Protein AF-A0A928P1P8-F1 (afdb_monomer)

Mean predicted aligned error: 7.64 Å

Nearest PDB structures (foldseek):
  2yf0-assembly1_A-2  TM=7.139E-01  e=2.488E-02  Homo sapiens
  5umu-assembly1_A  TM=5.669E-01  e=6.548E-01  Homo sapiens
  3hqc-assembly1_A  TM=5.739E-01  e=7.778E-01  Homo sapiens
  1e2t-assembly1_A  TM=2.829E-01  e=7.778E-01  Salmonella enterica subsp. enterica serovar Typhimurium
  5wbf-assembly2_B  TM=4.279E-01  e=4.605E+00  Helicobacter pylori 26695

Solvent-accessible surface area (backbone atoms only — not comparable to full-atom values): 6674 Å² total; per-residue (Å²): 136,56,72,67,57,53,52,50,49,53,50,59,38,46,64,30,32,60,60,38,55,56,46,61,75,38,90,43,50,31,37,38,23,24,74,89,53,89,86,48,80,54,58,59,71,21,32,30,28,54,56,93,75,17,34,35,42,35,21,35,81,46,77,74,44,80,40,42,37,88,43,49,68,46,76,44,80,81,39,78,62,79,42,74,42,73,54,84,96,45,74,38,53,8,28,35,26,44,41,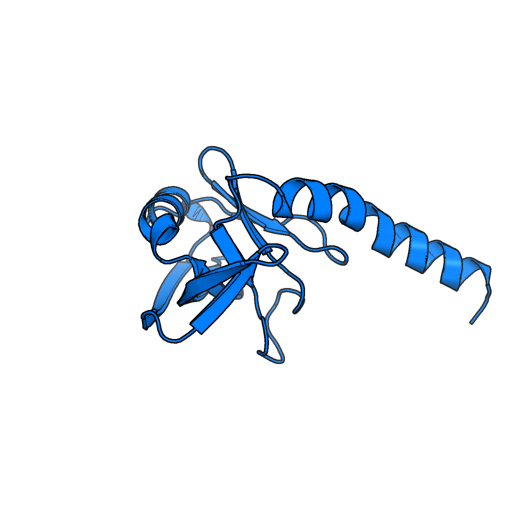31,31,67,89,70,48,42,39,45,35,34,32,27,56,95,35,43,68,64,47,31,54,21,40,65,95

Radius of gyration: 14.84 Å; Cα contacts (8 Å, |Δi|>4): 261; chains: 1; bounding box: 35×43×30 Å

Sequence (125 aa):
MGIKDFFKKLKEDNKYFKTTMERINSSDLCGAVNRGVKGGDFTDVSYVSVEGAGVVIYGSNQPDCYIKAGDVESFEIVEKGGTMVSVGDKKHPANRCILKLVDGRKAQVDIIGGKMTAFTTAIGR

Foldseek 3Di:
DDPVVVVVQVVLLQPQVVVQVVVLPDPFWFFAKLQPPPDAPDDNQWTWGQDDLWIWIGGSNDDIDTAALQFWPDKAFPAAQPDWGDRPNDIARWTWMWTATPVGGIITTTGGPVCVVVHCRSNVD

Secondary structure (DSSP, 8-state):
--HHHHHHHHHHHHHHHHHHHHHHTSTTEEEEESTT-TT-SS-TTEEEEEETTEEEEEETTEEEEEE-GGGEEEEEEEEEEEEEEEETTEEEEEEEEEEEETTS-EEEEEEEGGGHHHHHHHTT-

Structure (mmCIF, N/CA/C/O backbone):
data_AF-A0A928P1P8-F1
#
_entry.id   AF-A0A928P1P8-F1
#
loop_
_atom_site.group_PDB
_atom_site.id
_atom_site.type_symbol
_atom_site.label_atom_id
_atom_site.label_alt_id
_atom_site.label_comp_id
_atom_site.label_asym_id
_atom_site.label_entity_id
_atom_site.label_seq_id
_atom_site.pdbx_PDB_ins_code
_atom_site.Cartn_x
_atom_site.Cartn_y
_atom_site.Cartn_z
_atom_site.occupancy
_atom_site.B_iso_or_equiv
_atom_site.auth_seq_id
_atom_site.auth_comp_id
_atom_site.auth_asym_id
_atom_site.auth_atom_id
_atom_site.pdbx_PDB_model_num
ATOM 1 N N . MET A 1 1 ? 23.045 -22.271 14.757 1.00 48.94 1 MET A N 1
ATOM 2 C CA . MET A 1 1 ? 21.810 -22.189 13.948 1.00 48.94 1 MET A CA 1
ATOM 3 C C . MET A 1 1 ? 21.877 -23.301 12.914 1.00 48.94 1 MET A C 1
ATOM 5 O O . MET A 1 1 ? 22.870 -23.366 12.200 1.00 48.94 1 MET A O 1
ATOM 9 N N . GLY A 1 2 ? 20.941 -24.253 12.929 1.00 52.09 2 GLY A N 1
ATOM 10 C CA . GLY A 1 2 ? 21.029 -25.447 12.083 1.00 52.09 2 GLY A CA 1
ATOM 11 C C . GLY A 1 2 ? 20.627 -25.164 10.635 1.00 52.09 2 GLY A C 1
ATOM 12 O O . GLY A 1 2 ? 19.772 -24.322 10.377 1.00 52.09 2 GLY A O 1
ATOM 13 N N . ILE A 1 3 ? 21.192 -25.916 9.685 1.00 48.69 3 ILE A N 1
ATOM 14 C CA . ILE A 1 3 ? 20.849 -25.842 8.250 1.00 48.69 3 ILE A CA 1
ATOM 15 C C . ILE A 1 3 ? 19.330 -25.984 8.024 1.00 48.69 3 ILE A C 1
ATOM 17 O O . ILE A 1 3 ? 18.764 -25.317 7.164 1.00 48.69 3 ILE A O 1
ATOM 21 N N . LYS A 1 4 ? 18.636 -26.783 8.845 1.00 51.34 4 LYS A N 1
ATOM 22 C CA . LYS A 1 4 ? 17.174 -26.952 8.780 1.00 51.34 4 LYS A CA 1
ATOM 23 C C . LYS A 1 4 ? 16.390 -25.682 9.143 1.00 51.34 4 LYS A C 1
ATOM 25 O O . LYS A 1 4 ? 15.396 -25.399 8.483 1.00 51.34 4 LYS A O 1
ATOM 30 N N . ASP A 1 5 ? 16.851 -24.900 10.121 1.00 51.72 5 ASP A N 1
ATOM 31 C CA . ASP A 1 5 ? 16.224 -23.619 10.483 1.00 51.72 5 ASP A CA 1
ATOM 32 C C . ASP A 1 5 ? 16.481 -22.558 9.412 1.00 51.72 5 ASP A C 1
ATOM 34 O O . ASP A 1 5 ? 15.603 -21.755 9.111 1.00 51.72 5 ASP A O 1
ATOM 38 N N . PHE A 1 6 ? 17.660 -22.599 8.782 1.00 51.34 6 PHE A N 1
ATOM 39 C CA . PHE A 1 6 ? 17.999 -21.735 7.654 1.00 51.34 6 PHE A CA 1
ATOM 40 C C . PHE A 1 6 ? 17.111 -22.019 6.433 1.00 51.34 6 PHE A C 1
ATOM 42 O O . PHE A 1 6 ? 16.549 -21.090 5.864 1.00 51.34 6 PHE A O 1
ATOM 49 N N . PHE A 1 7 ? 16.898 -23.293 6.078 1.00 51.25 7 PHE A N 1
ATOM 50 C CA . PHE A 1 7 ? 15.982 -23.674 4.996 1.00 51.25 7 PHE A CA 1
ATOM 51 C C . PHE A 1 7 ? 14.515 -23.388 5.320 1.00 51.25 7 PHE A C 1
ATOM 53 O O . PHE A 1 7 ? 13.770 -22.993 4.428 1.00 51.25 7 PHE A O 1
ATOM 60 N N . LYS A 1 8 ? 14.084 -23.565 6.574 1.00 58.50 8 LYS A N 1
ATOM 61 C CA . LYS A 1 8 ? 12.719 -23.225 6.990 1.00 58.50 8 LYS A CA 1
ATOM 62 C C . LYS A 1 8 ? 12.475 -21.719 6.886 1.00 58.50 8 LYS A C 1
ATOM 64 O O . LYS A 1 8 ? 11.490 -21.324 6.277 1.00 58.50 8 LYS A O 1
ATOM 69 N N . LYS A 1 9 ? 13.423 -20.906 7.360 1.00 54.91 9 LYS A N 1
ATOM 70 C CA . LYS A 1 9 ? 13.376 -19.445 7.254 1.00 54.91 9 LYS A CA 1
ATOM 71 C C . LYS A 1 9 ? 13.415 -18.979 5.796 1.00 54.91 9 LYS A C 1
ATOM 73 O O . LYS A 1 9 ? 12.552 -18.223 5.388 1.00 54.91 9 LYS A O 1
ATOM 78 N N . LEU A 1 10 ? 14.286 -19.557 4.965 1.00 53.34 10 LEU A N 1
ATOM 79 C CA . LEU A 1 10 ? 14.302 -19.316 3.514 1.00 53.34 10 LEU A CA 1
ATOM 80 C C . LEU A 1 10 ? 13.000 -19.713 2.812 1.00 53.34 10 LEU A C 1
ATOM 82 O O . LEU A 1 10 ? 12.648 -19.104 1.809 1.00 53.34 10 LEU A O 1
ATOM 86 N N . LYS A 1 11 ? 12.307 -20.756 3.275 1.00 57.03 11 LYS A N 1
ATOM 87 C CA . LYS A 1 11 ? 11.040 -21.217 2.688 1.00 57.03 11 LYS A CA 1
ATOM 88 C C . LYS A 1 11 ? 9.857 -20.361 3.149 1.00 57.03 11 LYS A C 1
ATOM 90 O O . LYS A 1 11 ? 8.939 -20.141 2.365 1.00 57.03 11 LYS A O 1
ATOM 95 N N . GLU A 1 12 ? 9.890 -19.874 4.386 1.00 59.97 12 GLU A N 1
ATOM 96 C CA . GLU A 1 12 ? 8.929 -18.912 4.936 1.00 59.97 12 GLU A CA 1
ATOM 97 C C . GLU A 1 12 ? 9.102 -17.525 4.292 1.00 59.97 12 GLU A C 1
ATOM 99 O O . GLU A 1 12 ? 8.113 -16.961 3.830 1.00 59.97 12 GLU A O 1
ATOM 104 N N . ASP A 1 13 ? 10.342 -17.057 4.118 1.00 56.12 13 ASP A N 1
ATOM 105 C CA . ASP A 1 13 ? 10.690 -15.833 3.379 1.00 56.12 13 ASP A CA 1
ATOM 106 C C . ASP A 1 13 ? 10.384 -15.974 1.868 1.00 56.12 13 ASP A C 1
ATOM 108 O O . ASP A 1 13 ? 9.972 -15.025 1.207 1.00 56.12 13 ASP A O 1
ATOM 112 N N . ASN A 1 14 ? 10.496 -17.179 1.290 1.00 61.28 14 ASN A N 1
ATOM 113 C CA . ASN A 1 14 ? 10.104 -17.416 -0.109 1.00 61.28 14 ASN A CA 1
ATOM 114 C C . ASN A 1 14 ? 8.593 -17.549 -0.328 1.00 61.28 14 ASN A C 1
ATOM 116 O O . ASN A 1 14 ? 8.144 -17.451 -1.473 1.00 61.28 14 ASN A O 1
ATOM 120 N N . LYS A 1 15 ? 7.793 -17.797 0.719 1.00 70.25 15 LYS A N 1
ATOM 121 C CA . LYS A 1 15 ? 6.350 -18.044 0.558 1.00 70.25 15 LYS A CA 1
ATOM 122 C C . LYS A 1 15 ? 5.644 -16.836 -0.054 1.00 70.25 15 LYS A C 1
ATOM 124 O O . LYS A 1 15 ? 4.774 -17.012 -0.902 1.00 70.25 15 LYS A O 1
ATOM 129 N N . TYR A 1 16 ? 6.033 -15.632 0.358 1.00 72.25 16 TYR A N 1
ATOM 130 C CA . TYR A 1 16 ? 5.441 -14.385 -0.126 1.00 72.25 16 TYR A CA 1
ATOM 131 C C . TYR A 1 16 ? 6.252 -13.752 -1.259 1.00 72.25 16 TYR A C 1
ATOM 133 O O . TYR A 1 16 ? 5.735 -12.895 -1.974 1.00 72.25 16 TYR A O 1
ATOM 141 N N . PHE A 1 17 ? 7.497 -14.193 -1.474 1.00 72.88 17 PHE A N 1
ATOM 142 C CA . PHE A 1 17 ? 8.384 -13.663 -2.511 1.00 72.88 17 PHE A CA 1
ATOM 143 C C . PHE A 1 17 ? 7.789 -13.780 -3.919 1.00 72.88 17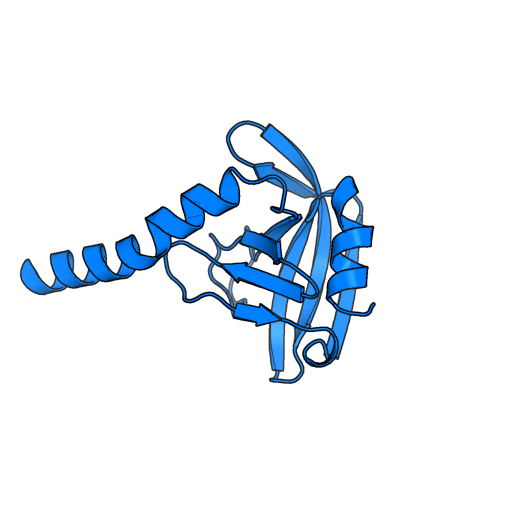 PHE A C 1
ATOM 145 O O . PHE A 1 17 ? 7.739 -12.788 -4.643 1.00 72.88 17 PHE A O 1
ATOM 152 N N . LYS A 1 18 ? 7.279 -14.961 -4.302 1.00 72.12 18 LYS A N 1
ATOM 153 C CA . LYS A 1 18 ? 6.706 -15.169 -5.644 1.00 72.12 18 LYS A CA 1
ATOM 154 C C . LYS A 1 18 ? 5.502 -14.253 -5.894 1.00 72.12 18 LYS A C 1
ATOM 156 O O . LYS A 1 18 ? 5.485 -13.530 -6.885 1.00 72.12 18 LYS A O 1
ATOM 161 N N . THR A 1 19 ? 4.549 -14.226 -4.966 1.00 75.88 19 THR A N 1
ATOM 162 C CA . THR A 1 19 ? 3.341 -13.390 -5.056 1.00 75.88 19 THR A CA 1
ATOM 163 C C . THR A 1 19 ? 3.678 -11.897 -5.050 1.00 75.88 19 THR A C 1
ATOM 165 O O . THR A 1 19 ? 3.086 -11.114 -5.786 1.00 75.88 19 THR A O 1
ATOM 168 N N . THR A 1 20 ? 4.682 -11.494 -4.265 1.00 74.19 20 THR A N 1
ATOM 169 C CA . THR A 1 20 ? 5.184 -10.113 -4.234 1.00 74.19 20 THR A CA 1
ATOM 170 C C . THR A 1 20 ? 5.758 -9.708 -5.590 1.00 74.19 20 THR A C 1
ATOM 172 O O . THR A 1 20 ? 5.424 -8.640 -6.098 1.00 74.19 20 THR A O 1
ATOM 175 N N . MET A 1 21 ? 6.566 -10.570 -6.214 1.00 73.94 21 MET A N 1
ATOM 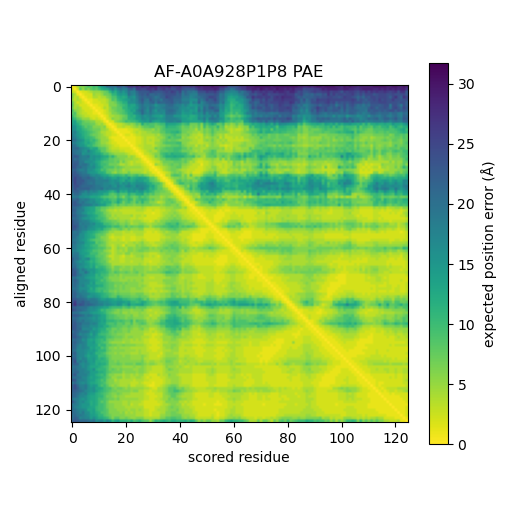176 C CA . MET A 1 21 ? 7.142 -10.309 -7.538 1.00 73.94 21 MET A CA 1
ATOM 177 C C . MET A 1 21 ? 6.074 -10.241 -8.635 1.00 73.94 21 MET A C 1
ATOM 179 O O . MET A 1 21 ? 6.159 -9.385 -9.514 1.00 73.94 21 MET A O 1
ATOM 183 N N . GLU A 1 22 ? 5.049 -11.092 -8.583 1.00 76.56 22 GLU A N 1
ATOM 184 C CA . GLU A 1 22 ? 3.916 -11.029 -9.516 1.00 76.56 22 GLU A CA 1
ATOM 185 C C . GLU A 1 22 ? 3.166 -9.693 -9.390 1.00 76.56 22 GLU A C 1
ATOM 187 O O . GLU A 1 22 ? 2.916 -9.029 -10.396 1.00 76.56 22 GLU A O 1
ATOM 192 N N . ARG A 1 23 ? 2.892 -9.237 -8.161 1.00 76.38 23 ARG A N 1
ATOM 193 C CA . ARG A 1 23 ? 2.192 -7.967 -7.922 1.00 76.38 23 ARG A CA 1
ATOM 194 C C . ARG A 1 23 ? 3.014 -6.729 -8.270 1.00 76.38 23 ARG A C 1
ATOM 196 O O . ARG A 1 23 ? 2.453 -5.778 -8.805 1.00 76.38 23 ARG A O 1
ATOM 203 N N . ILE A 1 24 ? 4.324 -6.718 -8.007 1.00 74.56 24 ILE A N 1
ATOM 204 C CA . ILE A 1 24 ? 5.201 -5.589 -8.386 1.00 74.56 24 ILE A CA 1
ATOM 205 C C . ILE A 1 24 ? 5.177 -5.358 -9.903 1.00 74.56 24 ILE A C 1
ATOM 207 O O . ILE A 1 24 ? 5.272 -4.219 -10.351 1.00 74.56 24 ILE A O 1
ATOM 211 N N . ASN A 1 25 ? 5.024 -6.428 -10.685 1.00 70.38 25 ASN A N 1
ATOM 212 C CA . ASN A 1 25 ? 4.943 -6.354 -12.142 1.00 70.38 25 ASN A CA 1
ATOM 213 C C . ASN A 1 25 ? 3.526 -6.048 -12.667 1.00 70.38 25 ASN A C 1
ATOM 215 O O . ASN A 1 25 ? 3.341 -5.931 -13.878 1.00 70.38 25 ASN A O 1
ATOM 219 N N . SER A 1 26 ? 2.529 -5.918 -11.787 1.00 72.88 26 SER A N 1
ATOM 220 C CA . SER A 1 26 ? 1.147 -5.601 -12.158 1.00 72.88 26 SER A CA 1
ATOM 221 C C . SER A 1 26 ? 0.912 -4.092 -12.310 1.00 72.88 26 SER A C 1
ATOM 223 O O . SER A 1 26 ? 1.633 -3.263 -11.753 1.00 72.88 26 SER A O 1
ATOM 225 N N . SER A 1 27 ? -0.150 -3.717 -13.030 1.00 68.50 27 SER A N 1
ATOM 226 C CA . SER A 1 27 ? -0.600 -2.321 -13.156 1.00 68.50 27 SER A CA 1
ATOM 227 C C . SER A 1 27 ? -1.158 -1.725 -11.865 1.00 68.50 27 SER A C 1
ATOM 229 O O . SER A 1 27 ? -1.360 -0.508 -11.799 1.00 68.50 27 SER A O 1
ATOM 231 N N . ASP A 1 28 ? -1.435 -2.567 -10.874 1.00 79.38 28 ASP A N 1
ATOM 232 C CA . ASP A 1 28 ? -2.213 -2.226 -9.682 1.00 79.38 28 ASP A CA 1
ATOM 233 C C . ASP A 1 28 ? -1.324 -1.764 -8.527 1.00 79.38 28 ASP A C 1
ATOM 235 O O . ASP A 1 28 ? -1.820 -1.250 -7.524 1.00 79.38 28 ASP A O 1
ATOM 239 N N . LEU A 1 29 ? -0.003 -1.859 -8.713 1.00 83.56 29 LEU A N 1
ATOM 240 C CA . LEU A 1 29 ? 0.980 -1.269 -7.824 1.00 83.56 29 LEU A CA 1
ATOM 241 C C . LEU A 1 29 ? 0.794 0.251 -7.760 1.00 83.56 29 LEU A C 1
ATOM 243 O O . LEU A 1 29 ? 0.906 0.980 -8.752 1.00 83.56 29 LEU A O 1
ATOM 247 N N . CYS A 1 30 ? 0.539 0.731 -6.551 1.00 83.75 30 CYS A N 1
ATOM 248 C CA . CYS A 1 30 ? 0.318 2.136 -6.253 1.00 83.75 30 CYS A CA 1
ATOM 249 C C . CYS A 1 30 ? 1.540 2.800 -5.628 1.00 83.75 30 CYS A C 1
ATOM 251 O O . CYS A 1 30 ? 1.679 4.016 -5.754 1.00 83.75 30 CYS A O 1
ATOM 253 N N . GLY A 1 31 ? 2.426 2.047 -4.973 1.00 86.56 31 GLY A N 1
ATOM 254 C CA . GLY A 1 31 ? 3.553 2.653 -4.280 1.00 86.56 31 GLY A CA 1
ATOM 255 C C . GLY A 1 31 ? 4.399 1.709 -3.437 1.00 86.56 31 GLY A C 1
ATOM 256 O O . GLY A 1 31 ? 4.310 0.484 -3.542 1.00 86.56 31 GLY A O 1
ATOM 257 N N . ALA A 1 32 ? 5.214 2.313 -2.578 1.00 85.69 32 ALA A N 1
ATOM 258 C CA . ALA A 1 32 ? 6.057 1.628 -1.606 1.00 85.69 32 ALA A CA 1
ATOM 259 C C . ALA A 1 32 ? 5.655 2.006 -0.178 1.00 85.69 32 ALA A C 1
ATOM 261 O O . ALA A 1 32 ? 5.065 3.059 0.059 1.00 85.69 32 ALA A O 1
ATOM 262 N N . VAL A 1 33 ? 5.997 1.149 0.779 1.00 81.69 33 VAL A N 1
ATOM 263 C CA . VAL A 1 33 ? 5.707 1.346 2.199 1.00 81.69 33 VAL A CA 1
ATOM 264 C C . VAL A 1 33 ? 7.010 1.296 2.993 1.00 81.69 33 VAL A C 1
ATOM 266 O O . VAL A 1 33 ? 7.846 0.426 2.768 1.00 81.69 33 VAL A O 1
ATOM 269 N N . ASN A 1 34 ? 7.181 2.249 3.910 1.00 71.00 34 ASN A N 1
ATOM 270 C CA . ASN A 1 34 ? 8.295 2.360 4.859 1.00 71.00 34 ASN A CA 1
ATOM 271 C C . ASN A 1 34 ? 9.716 2.365 4.252 1.00 71.00 34 ASN A C 1
ATOM 273 O O . ASN A 1 34 ? 10.690 2.094 4.953 1.00 71.00 34 ASN A O 1
ATOM 277 N N . ARG A 1 35 ? 9.899 2.749 2.979 1.00 66.25 35 ARG A N 1
ATOM 278 C CA . ARG A 1 35 ? 11.249 2.910 2.410 1.00 66.25 35 ARG A CA 1
ATOM 279 C C . ARG A 1 35 ? 12.016 4.029 3.128 1.00 66.25 35 ARG A C 1
ATOM 281 O O . ARG A 1 35 ? 11.786 5.211 2.887 1.00 66.25 35 ARG A O 1
ATOM 288 N N . GLY A 1 36 ? 12.971 3.645 3.976 1.00 51.41 36 GLY A N 1
ATOM 289 C CA . GLY A 1 36 ? 13.869 4.570 4.677 1.00 51.41 36 GLY A CA 1
ATOM 290 C C . GLY A 1 36 ? 13.364 5.078 6.031 1.00 51.41 36 GLY A C 1
ATOM 291 O O . GLY A 1 36 ? 14.000 5.963 6.602 1.00 51.41 36 GLY A O 1
ATOM 292 N N . VAL A 1 37 ? 12.273 4.519 6.569 1.00 51.09 37 VAL A N 1
ATOM 293 C CA . VAL A 1 37 ? 11.743 4.875 7.896 1.00 51.09 37 VAL A CA 1
ATOM 294 C C . VAL A 1 37 ? 11.973 3.736 8.875 1.00 51.09 37 VAL A C 1
ATOM 296 O O . VAL A 1 37 ? 11.401 2.663 8.735 1.00 51.09 37 VAL A O 1
ATOM 299 N N . LYS A 1 38 ? 12.775 3.982 9.915 1.00 52.78 38 LYS A N 1
ATOM 300 C CA . LYS A 1 38 ? 12.963 3.016 11.004 1.00 52.78 38 LYS A CA 1
ATOM 301 C C . LYS A 1 38 ? 11.763 3.060 11.956 1.00 52.78 38 LYS A C 1
ATOM 303 O O . LYS A 1 38 ? 11.456 4.124 12.484 1.00 52.78 38 LYS A O 1
ATOM 308 N N . GLY A 1 39 ? 11.145 1.905 12.220 1.00 55.94 39 GLY A N 1
ATOM 309 C CA . GLY A 1 39 ? 10.131 1.742 13.274 1.00 55.94 39 GLY A CA 1
ATOM 310 C C . GLY A 1 39 ? 8.666 1.846 12.836 1.00 55.94 39 GLY A C 1
ATOM 311 O O . GLY A 1 39 ? 7.816 2.092 13.684 1.00 55.94 39 GLY A O 1
ATOM 3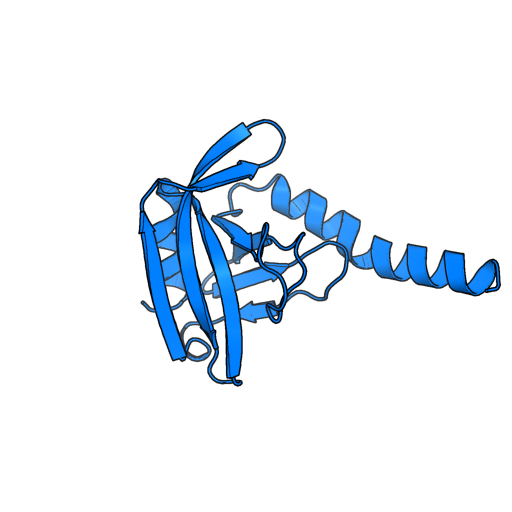12 N N . GLY A 1 40 ? 8.360 1.683 11.545 1.00 61.00 40 GLY A N 1
ATOM 313 C CA . GLY A 1 40 ? 6.976 1.493 11.098 1.00 61.00 40 GLY A CA 1
ATOM 314 C C . GLY A 1 40 ? 6.471 0.068 11.360 1.00 61.00 40 GLY A C 1
ATOM 315 O O . GLY A 1 40 ? 7.266 -0.865 11.459 1.00 61.00 40 GLY A O 1
ATOM 316 N N . ASP A 1 41 ? 5.149 -0.117 11.410 1.00 70.00 41 ASP A N 1
ATOM 317 C CA . ASP A 1 41 ? 4.523 -1.428 11.681 1.00 70.00 41 ASP A CA 1
ATOM 318 C C . ASP A 1 41 ? 4.591 -2.411 10.493 1.00 70.00 41 ASP A C 1
ATOM 320 O O . ASP A 1 41 ? 4.093 -3.534 10.566 1.00 70.00 41 ASP A O 1
ATOM 324 N N . PHE A 1 42 ? 5.204 -1.988 9.384 1.00 72.38 42 PHE A N 1
ATOM 325 C CA . PHE A 1 42 ? 5.347 -2.748 8.142 1.00 72.38 42 PHE A CA 1
ATOM 326 C C . PHE A 1 42 ? 6.815 -2.788 7.718 1.00 72.38 42 PHE A C 1
ATOM 328 O O . PHE A 1 42 ? 7.578 -1.864 8.000 1.00 72.38 42 PHE A O 1
ATOM 335 N N . THR A 1 43 ? 7.224 -3.849 7.028 1.00 69.69 43 THR A N 1
ATOM 336 C CA . THR A 1 43 ? 8.633 -4.049 6.656 1.00 69.69 43 THR A CA 1
ATOM 337 C C . THR A 1 43 ? 9.098 -3.059 5.577 1.00 69.69 43 THR A C 1
ATOM 339 O O . THR A 1 43 ? 8.328 -2.712 4.686 1.00 69.69 43 THR A O 1
ATOM 342 N N . ASP A 1 44 ? 10.372 -2.652 5.600 1.00 67.31 44 ASP A N 1
ATOM 343 C CA . ASP A 1 44 ? 10.970 -1.644 4.692 1.00 67.31 44 ASP A CA 1
ATOM 344 C C . ASP A 1 44 ? 10.955 -2.017 3.190 1.00 67.31 44 ASP A C 1
ATOM 346 O O . ASP A 1 44 ? 11.259 -1.191 2.325 1.00 67.31 44 ASP A O 1
ATOM 350 N N . VAL A 1 45 ? 10.628 -3.272 2.866 1.00 70.69 45 VAL A N 1
ATOM 351 C CA . VAL A 1 45 ? 10.514 -3.806 1.493 1.00 70.69 45 VAL A CA 1
ATOM 352 C C . VAL A 1 45 ? 9.046 -4.081 1.141 1.00 70.69 45 VAL A C 1
ATOM 354 O O . VAL A 1 45 ? 8.727 -4.955 0.337 1.00 70.69 45 VAL A O 1
ATOM 357 N N . SER A 1 46 ? 8.135 -3.358 1.787 1.00 82.56 46 SER A N 1
ATOM 358 C CA . SER A 1 46 ? 6.705 -3.473 1.539 1.00 82.56 46 SER A CA 1
ATOM 359 C C . SER A 1 46 ? 6.262 -2.577 0.389 1.00 82.56 46 SER A C 1
ATOM 361 O O . SER A 1 46 ? 6.813 -1.507 0.123 1.00 82.56 46 SER A O 1
ATOM 363 N N . TYR A 1 47 ? 5.208 -3.023 -0.269 1.00 87.00 47 TYR A N 1
ATOM 364 C CA . TYR A 1 47 ? 4.563 -2.388 -1.400 1.00 87.00 47 TYR A CA 1
ATOM 365 C C . TYR A 1 47 ? 3.086 -2.219 -1.105 1.00 87.00 47 TYR A C 1
ATOM 367 O O . TYR A 1 47 ? 2.537 -2.873 -0.216 1.00 87.00 47 TYR A O 1
ATOM 375 N N . VAL A 1 48 ? 2.453 -1.331 -1.861 1.00 89.31 48 VAL A N 1
ATOM 376 C CA . VAL A 1 48 ? 1.026 -1.078 -1.736 1.00 89.31 48 VAL A CA 1
ATOM 377 C C . VAL A 1 48 ? 0.356 -1.097 -3.099 1.00 89.31 48 VAL A C 1
ATOM 379 O O . VAL A 1 48 ? 0.821 -0.433 -4.028 1.00 89.31 48 VAL A O 1
ATOM 382 N N . SER A 1 49 ? -0.736 -1.849 -3.200 1.00 90.75 49 SER A N 1
ATOM 383 C CA . SER A 1 49 ? -1.568 -1.965 -4.400 1.00 90.75 49 SER A CA 1
ATOM 384 C C . SER A 1 49 ? -3.027 -1.693 -4.076 1.00 90.75 49 SER A C 1
ATOM 386 O O . SER A 1 49 ? -3.474 -1.928 -2.953 1.00 90.75 49 SER A O 1
ATOM 388 N N . VAL A 1 50 ? -3.774 -1.219 -5.069 1.00 88.44 50 VAL A N 1
ATOM 389 C CA . VAL A 1 50 ? -5.239 -1.171 -5.010 1.00 88.44 50 VAL A CA 1
ATOM 390 C C . VAL A 1 50 ? -5.768 -2.451 -5.641 1.00 88.44 50 VAL A C 1
ATOM 392 O O . VAL A 1 50 ? -5.562 -2.685 -6.826 1.00 88.44 50 VAL A O 1
ATOM 395 N N . GLU A 1 51 ? -6.449 -3.275 -4.850 1.00 87.44 51 GLU A N 1
ATOM 396 C CA . GLU A 1 51 ? -7.035 -4.537 -5.304 1.00 87.44 51 GLU A CA 1
ATOM 397 C C . GLU A 1 51 ? -8.547 -4.507 -5.051 1.00 87.44 51 GLU A C 1
ATOM 399 O O . GLU A 1 51 ? -9.019 -4.451 -3.910 1.00 87.44 51 GLU A O 1
ATOM 404 N N . GLY A 1 52 ? -9.332 -4.517 -6.132 1.00 82.38 52 GLY A N 1
ATOM 405 C CA . GLY A 1 52 ? -10.787 -4.393 -6.056 1.00 82.38 52 GLY A CA 1
ATOM 406 C C . GLY A 1 52 ? -11.222 -3.076 -5.402 1.00 82.38 52 GLY A C 1
ATOM 407 O O . GLY A 1 52 ? -10.891 -1.998 -5.885 1.00 82.38 52 GLY A O 1
ATOM 408 N N . ALA A 1 53 ? -11.992 -3.172 -4.314 1.00 80.06 53 ALA A N 1
ATOM 409 C CA . ALA A 1 53 ? -12.516 -2.021 -3.571 1.00 80.06 53 ALA A CA 1
ATOM 410 C C . ALA A 1 53 ? -11.657 -1.627 -2.353 1.00 80.06 53 ALA A C 1
ATOM 412 O O . ALA A 1 53 ? -12.131 -0.893 -1.489 1.00 80.06 53 ALA A O 1
ATOM 413 N N . GLY A 1 54 ? -10.434 -2.152 -2.238 1.00 89.62 54 GLY A N 1
ATOM 414 C CA . GLY A 1 54 ? -9.558 -1.901 -1.098 1.00 89.62 54 GLY A CA 1
ATOM 415 C C . GLY A 1 54 ? -8.089 -1.812 -1.485 1.00 89.62 54 GLY A C 1
ATOM 416 O O . GLY A 1 54 ? -7.719 -1.782 -2.659 1.00 89.62 54 GLY A O 1
ATOM 417 N N . VAL A 1 55 ? -7.247 -1.759 -0.462 1.00 90.94 55 VAL A N 1
ATOM 418 C CA . VAL A 1 55 ? -5.796 -1.656 -0.581 1.00 90.94 55 VAL A CA 1
ATOM 419 C C . VAL A 1 55 ? -5.143 -2.872 0.055 1.00 90.94 55 VAL A C 1
ATOM 421 O O . VAL A 1 55 ? -5.604 -3.372 1.078 1.00 90.94 55 VAL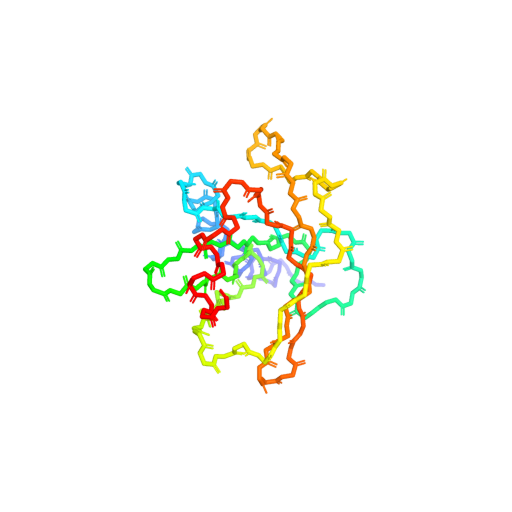 A O 1
ATOM 424 N N . VAL A 1 56 ? -4.037 -3.329 -0.523 1.00 91.50 56 VAL A N 1
ATOM 425 C CA . VAL A 1 56 ? -3.197 -4.378 0.054 1.00 91.50 56 VAL A CA 1
ATOM 426 C C . VAL A 1 56 ? -1.802 -3.831 0.284 1.00 91.50 56 VAL A C 1
ATOM 428 O O . VAL A 1 56 ? -1.164 -3.355 -0.653 1.00 91.50 56 VAL A O 1
ATOM 431 N N . ILE A 1 57 ? -1.318 -3.937 1.523 1.00 90.06 57 ILE A N 1
ATOM 432 C CA . ILE A 1 57 ? 0.103 -3.790 1.843 1.00 90.06 57 ILE A CA 1
ATOM 433 C C . ILE A 1 57 ? 0.716 -5.186 1.914 1.00 90.06 57 ILE A C 1
ATOM 435 O O . ILE A 1 57 ? 0.288 -6.016 2.713 1.00 90.06 57 ILE A O 1
ATOM 439 N N . TYR A 1 58 ? 1.729 -5.449 1.100 1.00 86.44 58 TYR A N 1
ATOM 440 C CA . TYR A 1 58 ? 2.367 -6.762 0.994 1.00 86.44 58 TYR A CA 1
ATOM 441 C C . TYR A 1 58 ? 3.879 -6.615 0.846 1.00 86.44 58 TYR A C 1
ATOM 443 O O . TYR A 1 58 ? 4.381 -5.559 0.475 1.00 86.44 58 TYR A O 1
ATOM 451 N N . GLY A 1 59 ? 4.621 -7.675 1.135 1.00 82.06 59 GLY A N 1
ATOM 452 C CA . GLY A 1 59 ? 6.072 -7.693 0.995 1.00 82.06 59 GLY A CA 1
ATOM 453 C C . GLY A 1 59 ? 6.593 -9.118 1.058 1.00 82.06 59 GLY A C 1
ATOM 454 O O . GLY A 1 59 ? 5.891 -10.026 1.500 1.00 82.06 59 GLY A O 1
ATOM 455 N N . SER A 1 60 ? 7.841 -9.327 0.643 1.00 76.38 60 SER A N 1
ATOM 456 C CA . SER A 1 60 ? 8.415 -10.677 0.569 1.00 76.38 60 SER A CA 1
ATOM 457 C C . SER A 1 60 ? 8.505 -11.375 1.929 1.00 76.38 60 SER A C 1
ATOM 459 O O . SER A 1 60 ? 8.534 -12.597 1.981 1.00 76.38 60 SER A O 1
ATOM 461 N N . ASN A 1 61 ? 8.521 -10.611 3.023 1.00 76.44 61 ASN A N 1
ATOM 462 C CA . ASN A 1 61 ? 8.790 -11.119 4.369 1.00 76.44 61 ASN A CA 1
ATOM 463 C C . ASN A 1 61 ? 7.632 -10.841 5.344 1.00 76.44 61 ASN A C 1
ATOM 465 O O . ASN A 1 61 ? 7.839 -10.800 6.555 1.00 76.44 61 ASN A O 1
ATOM 469 N N . GLN A 1 62 ? 6.418 -10.606 4.839 1.00 77.00 62 GLN A N 1
ATOM 470 C CA . GLN A 1 62 ? 5.241 -10.361 5.672 1.00 77.00 62 GLN A CA 1
ATOM 471 C C . GLN A 1 62 ? 3.968 -10.903 5.008 1.00 77.00 62 GLN A C 1
ATOM 473 O O . GLN A 1 62 ? 3.906 -10.969 3.780 1.00 77.00 62 GLN A O 1
ATOM 478 N N . PRO A 1 63 ? 2.942 -11.279 5.791 1.00 81.94 63 PRO A N 1
ATOM 479 C CA . PRO A 1 63 ? 1.633 -11.575 5.229 1.00 81.94 63 PRO A CA 1
ATOM 480 C C . PRO A 1 63 ? 1.000 -10.319 4.618 1.00 81.94 63 PRO A C 1
ATOM 482 O O . PRO A 1 63 ? 1.255 -9.196 5.060 1.00 81.94 63 PRO A O 1
ATOM 485 N N . ASP A 1 64 ? 0.129 -10.532 3.636 1.00 87.56 64 ASP A N 1
ATOM 486 C CA . ASP A 1 64 ? -0.696 -9.472 3.065 1.00 87.56 64 ASP A CA 1
ATOM 487 C C . ASP A 1 64 ? -1.582 -8.834 4.138 1.00 87.56 64 ASP A C 1
ATOM 489 O O . ASP A 1 64 ? -2.289 -9.518 4.883 1.00 87.56 64 ASP A O 1
ATOM 493 N N . CYS A 1 65 ? -1.594 -7.508 4.167 1.00 87.75 65 CYS A N 1
ATOM 494 C CA . CYS A 1 65 ? -2.496 -6.717 4.981 1.00 87.75 65 CYS A CA 1
ATOM 495 C C . CYS A 1 65 ? -3.522 -6.041 4.076 1.00 87.75 65 CYS A C 1
ATOM 497 O O . CYS A 1 65 ? -3.214 -5.058 3.402 1.00 87.75 65 CYS A O 1
ATOM 499 N N . TYR A 1 66 ? -4.744 -6.564 4.089 1.00 90.75 66 TYR A N 1
ATOM 500 C CA . TYR A 1 66 ? -5.879 -5.971 3.391 1.00 90.75 66 TYR A CA 1
ATOM 501 C C . TYR A 1 66 ? -6.465 -4.839 4.235 1.00 90.75 66 TYR A C 1
ATOM 503 O O . TYR A 1 66 ? -6.715 -5.016 5.425 1.00 90.75 66 TYR A O 1
ATOM 511 N N . ILE A 1 67 ? -6.672 -3.687 3.608 1.00 91.19 67 ILE A N 1
ATOM 512 C CA . ILE A 1 67 ? -7.168 -2.454 4.212 1.00 91.19 67 ILE A CA 1
ATOM 513 C C . ILE A 1 67 ? -8.389 -2.017 3.411 1.00 91.19 67 ILE A C 1
ATOM 515 O O . ILE A 1 67 ? -8.315 -1.819 2.196 1.00 91.19 67 ILE A O 1
ATOM 519 N N . LYS A 1 68 ? -9.522 -1.869 4.089 1.00 89.69 68 LYS A N 1
ATOM 520 C CA . LYS A 1 68 ? -10.764 -1.335 3.527 1.00 89.69 68 LYS A CA 1
ATOM 521 C C . LYS A 1 68 ? -11.008 0.074 4.057 1.00 89.69 68 LYS A C 1
ATOM 523 O O . LYS A 1 68 ? -10.379 0.511 5.017 1.00 89.69 68 LYS A O 1
ATOM 528 N N . ALA A 1 69 ? -11.983 0.766 3.474 1.00 87.81 69 ALA A N 1
ATOM 529 C CA . ALA A 1 69 ? -12.342 2.125 3.877 1.00 87.81 69 ALA A CA 1
ATOM 530 C C . ALA A 1 69 ? -12.633 2.293 5.385 1.00 87.81 69 ALA A C 1
ATOM 532 O O . ALA A 1 69 ? -12.276 3.309 5.972 1.00 87.81 69 ALA A O 1
ATOM 533 N N . GLY A 1 70 ? -13.235 1.286 6.030 1.00 88.81 70 GLY A N 1
ATOM 534 C CA . GLY A 1 70 ? -13.524 1.313 7.470 1.00 88.81 70 GLY A CA 1
ATOM 535 C C . GLY A 1 70 ? -12.312 1.078 8.379 1.00 88.81 70 GLY A C 1
ATOM 536 O O . GLY A 1 70 ? -12.401 1.343 9.574 1.00 88.81 70 GLY A O 1
ATOM 537 N N . ASP A 1 71 ? -11.190 0.609 7.829 1.00 91.88 71 ASP A N 1
ATOM 538 C CA . ASP A 1 71 ? -9.997 0.249 8.604 1.00 91.88 71 ASP A CA 1
ATOM 539 C C . ASP A 1 71 ? -9.032 1.432 8.772 1.00 91.88 71 ASP A C 1
ATOM 541 O O . ASP A 1 71 ? -8.068 1.346 9.535 1.00 91.88 71 ASP A O 1
ATOM 545 N N . VAL A 1 72 ? -9.272 2.544 8.070 1.00 92.06 72 VAL A N 1
ATOM 546 C CA . VAL A 1 72 ? -8.403 3.726 8.085 1.00 92.06 72 VAL A CA 1
ATOM 547 C C . VAL A 1 72 ? -8.937 4.761 9.060 1.00 92.06 72 VAL A C 1
ATOM 549 O O . VAL A 1 72 ? -9.993 5.349 8.840 1.00 92.06 72 VAL A O 1
ATOM 552 N N . GLU A 1 73 ? -8.167 5.049 10.106 1.00 92.50 73 GLU A N 1
ATOM 553 C CA . GLU A 1 73 ? -8.465 6.098 11.083 1.00 92.50 73 GLU A CA 1
ATOM 554 C C . GLU A 1 73 ? -8.116 7.484 10.526 1.00 92.50 73 GLU A C 1
ATOM 556 O O . GLU A 1 73 ? -8.930 8.410 10.579 1.00 92.50 73 GLU A O 1
ATOM 561 N N . SER A 1 74 ? -6.926 7.624 9.940 1.00 90.88 74 SER A N 1
ATOM 562 C CA . SER A 1 74 ? -6.486 8.867 9.311 1.00 90.88 74 SER A CA 1
ATOM 563 C C . SER A 1 74 ? -5.524 8.625 8.151 1.00 90.88 74 SER A C 1
ATOM 565 O O . SER A 1 74 ? -4.831 7.609 8.074 1.00 90.88 74 SER A O 1
ATOM 567 N N . PHE A 1 75 ? -5.498 9.590 7.236 1.00 92.00 75 PHE A N 1
ATOM 568 C CA . PHE A 1 75 ? -4.593 9.629 6.098 1.00 92.00 75 PHE A CA 1
ATOM 569 C C . PHE A 1 75 ? -4.133 11.070 5.888 1.00 92.00 75 PHE A C 1
ATOM 571 O O . PHE A 1 75 ? -4.963 11.970 5.762 1.00 92.00 75 PHE A O 1
ATOM 578 N N . GLU A 1 76 ? -2.823 11.289 5.862 1.00 91.25 76 GLU A N 1
ATOM 579 C CA . GLU A 1 76 ? -2.226 12.617 5.723 1.00 91.25 76 GLU A CA 1
ATOM 580 C C . GLU A 1 76 ? -1.125 12.598 4.668 1.00 91.25 76 GLU A C 1
ATOM 582 O O . GLU A 1 76 ? -0.276 11.711 4.678 1.00 91.25 76 GLU A O 1
ATOM 587 N N . ILE A 1 77 ? -1.106 13.592 3.778 1.00 90.88 77 ILE A N 1
ATOM 588 C CA . ILE A 1 77 ? -0.007 13.788 2.828 1.00 90.88 77 ILE A CA 1
ATOM 589 C C . ILE A 1 77 ? 1.032 14.690 3.491 1.00 90.88 77 ILE A C 1
ATOM 591 O O . ILE A 1 77 ? 0.778 15.877 3.683 1.00 90.88 77 ILE A O 1
ATOM 595 N N . VAL A 1 78 ? 2.205 14.139 3.790 1.00 89.31 78 VAL A N 1
ATOM 596 C CA . VAL A 1 78 ? 3.300 14.871 4.447 1.00 89.31 78 VAL A CA 1
ATOM 597 C C . VAL A 1 78 ? 4.283 15.483 3.450 1.00 89.31 78 VAL A C 1
ATOM 599 O O . VAL A 1 78 ? 4.944 16.466 3.764 1.00 89.31 78 VAL A O 1
ATOM 602 N N . GLU A 1 79 ? 4.365 14.949 2.227 1.00 84.12 79 GLU A N 1
ATOM 603 C CA . GLU A 1 79 ? 5.218 15.494 1.167 1.00 84.12 79 GLU A CA 1
ATOM 604 C C . GLU A 1 79 ? 4.592 15.243 -0.208 1.00 84.12 79 GLU A C 1
ATOM 606 O O . GLU A 1 79 ? 4.160 14.129 -0.509 1.00 84.12 79 GLU A O 1
ATOM 611 N N . LYS A 1 80 ? 4.550 16.266 -1.070 1.00 84.44 80 LYS A N 1
ATOM 612 C CA . LYS A 1 80 ? 3.997 16.157 -2.428 1.00 84.44 80 LYS A CA 1
ATOM 613 C C . LYS A 1 80 ? 5.106 16.149 -3.472 1.00 84.44 80 LYS A C 1
ATOM 615 O O . LYS A 1 80 ? 5.853 17.114 -3.571 1.00 84.44 80 LYS A O 1
ATOM 620 N N . GLY A 1 81 ? 5.190 15.081 -4.262 1.00 75.19 81 GLY A N 1
ATOM 621 C CA . GLY A 1 81 ? 6.079 14.964 -5.423 1.00 75.19 81 GLY A CA 1
ATOM 622 C C . GLY A 1 81 ? 7.587 14.985 -5.144 1.00 75.19 81 GLY A C 1
ATOM 623 O O . GLY A 1 81 ? 8.358 14.929 -6.098 1.00 75.19 81 GLY A O 1
ATOM 624 N N . GLY A 1 82 ? 8.022 15.068 -3.883 1.00 72.06 82 GLY A N 1
ATOM 625 C CA . GLY A 1 82 ? 9.441 15.130 -3.514 1.00 72.06 82 GLY A CA 1
ATOM 626 C C . GLY A 1 82 ? 10.102 13.765 -3.290 1.00 72.06 82 GLY A C 1
ATOM 627 O O . GLY A 1 82 ? 11.327 13.669 -3.230 1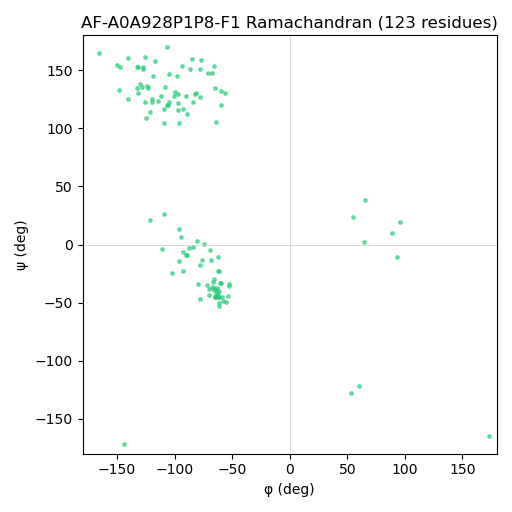.00 72.06 82 GLY A O 1
ATOM 628 N N . THR A 1 83 ? 9.317 12.680 -3.259 1.00 79.44 83 THR A N 1
ATOM 629 C CA . THR A 1 83 ? 9.834 11.310 -3.131 1.00 79.44 83 THR A CA 1
ATOM 630 C C . THR A 1 83 ? 9.768 10.562 -4.464 1.00 79.44 83 THR A C 1
ATOM 632 O O . THR A 1 83 ? 8.858 10.761 -5.265 1.00 79.44 83 THR A O 1
ATOM 635 N N . MET A 1 84 ? 10.735 9.671 -4.704 1.00 81.88 84 MET A N 1
ATOM 636 C CA . MET A 1 84 ? 10.777 8.808 -5.887 1.00 81.88 84 MET A CA 1
ATOM 637 C C . MET A 1 84 ? 10.614 7.341 -5.484 1.00 81.88 84 MET A C 1
ATOM 639 O O . MET A 1 84 ? 11.420 6.808 -4.721 1.00 81.88 84 MET A O 1
ATOM 643 N N . VAL A 1 85 ? 9.610 6.670 -6.046 1.00 79.12 85 VAL A N 1
ATOM 644 C CA . VAL A 1 85 ? 9.365 5.233 -5.851 1.00 79.12 85 VAL A CA 1
ATOM 645 C C . VAL A 1 85 ? 9.901 4.457 -7.048 1.00 79.12 85 VAL A C 1
ATOM 647 O O . VAL A 1 85 ? 9.631 4.812 -8.195 1.00 79.12 85 VAL A O 1
ATOM 650 N N . SER A 1 86 ? 10.663 3.392 -6.789 1.00 76.00 86 SER A N 1
ATOM 651 C CA . SER A 1 86 ? 11.127 2.472 -7.833 1.00 76.00 86 SER A CA 1
ATOM 652 C C . SER A 1 86 ? 10.132 1.334 -8.029 1.00 76.00 86 SER A C 1
ATOM 654 O O . SER A 1 86 ? 9.817 0.632 -7.068 1.00 76.00 86 SER A O 1
ATOM 656 N N . VAL A 1 87 ? 9.714 1.121 -9.272 1.00 71.31 87 VAL A N 1
ATOM 657 C CA . VAL A 1 87 ? 8.890 -0.009 -9.712 1.00 71.31 87 VAL A CA 1
ATOM 658 C C . VAL A 1 87 ? 9.633 -0.705 -10.846 1.00 71.31 87 VAL A C 1
ATOM 660 O O . VAL A 1 87 ? 9.787 -0.136 -11.929 1.00 71.31 87 VAL A O 1
ATOM 663 N N . GLY A 1 88 ? 10.153 -1.906 -10.582 1.00 67.75 88 GLY A N 1
ATOM 664 C CA . GLY A 1 88 ? 11.159 -2.515 -11.457 1.00 67.75 88 GLY A CA 1
ATOM 665 C C . GLY A 1 88 ? 12.330 -1.549 -11.682 1.00 67.75 88 GLY A C 1
ATOM 666 O O . GLY A 1 88 ? 12.853 -0.971 -10.726 1.00 67.75 88 GLY A O 1
ATOM 667 N N . ASP A 1 89 ? 12.672 -1.308 -12.948 1.00 69.50 89 ASP A N 1
ATOM 668 C CA . ASP A 1 89 ? 13.756 -0.397 -13.347 1.00 69.50 89 ASP A CA 1
ATOM 669 C C . ASP A 1 89 ? 13.320 1.073 -13.496 1.00 69.50 89 ASP A C 1
ATOM 671 O O . ASP A 1 89 ? 14.140 1.951 -13.776 1.00 69.50 89 ASP A O 1
ATOM 675 N N . LYS A 1 90 ? 12.028 1.380 -13.319 1.00 76.31 90 LYS A N 1
ATOM 676 C CA . LYS A 1 90 ? 11.484 2.735 -13.492 1.00 76.31 90 LYS A CA 1
ATOM 677 C C . LYS A 1 90 ? 11.359 3.454 -12.154 1.00 76.31 90 LYS A C 1
ATOM 679 O O . LYS A 1 90 ? 11.028 2.853 -11.134 1.00 76.31 90 LYS A O 1
ATOM 684 N N . LYS A 1 91 ? 11.592 4.769 -12.160 1.00 82.94 91 LYS A N 1
ATOM 685 C CA . LYS A 1 91 ? 11.333 5.647 -11.011 1.00 82.94 91 LYS A CA 1
ATOM 686 C C . LYS A 1 91 ? 10.131 6.538 -11.295 1.00 82.94 91 LYS A C 1
ATOM 688 O O . LYS A 1 91 ? 10.037 7.123 -12.370 1.00 82.94 91 LYS A O 1
ATOM 693 N N . HIS A 1 92 ? 9.254 6.663 -10.311 1.00 86.00 92 HIS A N 1
ATOM 694 C CA . HIS A 1 92 ? 8.018 7.426 -10.401 1.00 86.00 92 HIS A CA 1
ATOM 695 C C . HIS A 1 92 ? 7.966 8.481 -9.291 1.00 86.00 92 HIS A C 1
ATOM 697 O O . HIS A 1 92 ? 8.279 8.145 -8.145 1.00 86.00 92 HIS A O 1
ATOM 703 N N . PRO A 1 93 ? 7.555 9.727 -9.590 1.00 88.12 93 PRO A N 1
ATOM 704 C CA . PRO A 1 93 ? 7.303 10.720 -8.556 1.00 88.12 93 PRO A CA 1
ATOM 705 C C . PRO A 1 93 ? 6.131 10.270 -7.684 1.00 88.12 93 PRO A C 1
ATOM 707 O O . PRO A 1 93 ? 5.093 9.819 -8.184 1.00 88.12 93 PRO A O 1
ATOM 710 N N . ALA A 1 94 ? 6.312 10.391 -6.377 1.00 89.06 94 ALA A N 1
ATOM 711 C CA . ALA A 1 94 ? 5.384 9.923 -5.369 1.00 89.06 94 ALA A CA 1
ATOM 712 C C . ALA A 1 94 ? 5.122 10.993 -4.308 1.00 89.06 94 ALA A C 1
ATOM 714 O O . ALA A 1 94 ? 5.956 11.858 -4.031 1.00 89.06 94 ALA A O 1
ATOM 715 N N . ASN A 1 95 ? 3.939 10.907 -3.711 1.00 90.00 95 ASN A N 1
ATOM 716 C CA . ASN A 1 95 ? 3.571 11.662 -2.530 1.00 90.00 95 ASN A CA 1
ATOM 717 C C . ASN A 1 95 ? 3.791 10.784 -1.307 1.00 90.00 95 ASN A C 1
ATOM 719 O O . ASN A 1 95 ? 3.294 9.656 -1.254 1.00 90.00 95 ASN A O 1
ATOM 723 N N . ARG A 1 96 ? 4.497 11.318 -0.319 1.00 89.94 96 ARG A N 1
ATOM 724 C CA . ARG A 1 96 ? 4.656 10.659 0.966 1.00 89.94 96 ARG A CA 1
ATOM 725 C C . ARG A 1 96 ? 3.438 10.931 1.817 1.00 89.94 96 ARG A C 1
ATOM 727 O O . ARG A 1 96 ? 3.047 12.085 2.005 1.00 89.94 96 ARG A O 1
ATOM 734 N N . CYS A 1 97 ? 2.873 9.866 2.354 1.00 90.00 97 CYS A N 1
ATOM 735 C CA . CYS A 1 97 ? 1.688 9.922 3.180 1.00 90.00 97 CYS A CA 1
ATOM 736 C C . CYS A 1 97 ? 1.888 9.111 4.460 1.00 90.00 97 CYS A C 1
ATOM 738 O O . CYS A 1 97 ? 2.639 8.137 4.478 1.00 90.00 97 CYS A O 1
ATOM 740 N N . ILE A 1 98 ? 1.186 9.492 5.520 1.00 89.75 98 ILE A N 1
ATOM 741 C CA . ILE A 1 98 ? 1.063 8.712 6.748 1.00 89.75 98 ILE A CA 1
ATOM 742 C C . ILE A 1 98 ? -0.345 8.132 6.788 1.00 89.75 98 ILE A C 1
ATOM 744 O O . ILE A 1 98 ? -1.334 8.864 6.772 1.00 89.75 98 ILE A O 1
ATOM 748 N N . LEU A 1 99 ? -0.421 6.806 6.827 1.00 90.38 99 LEU A N 1
ATOM 749 C CA . LEU A 1 99 ? -1.648 6.038 6.968 1.00 90.38 99 LEU A CA 1
ATOM 750 C C . LEU A 1 99 ? -1.725 5.500 8.396 1.00 90.38 99 LEU A C 1
ATOM 752 O O . LEU A 1 99 ? -0.826 4.778 8.829 1.00 90.38 99 LEU A O 1
ATOM 756 N N . LYS A 1 100 ? -2.795 5.833 9.117 1.00 90.94 100 LYS A N 1
ATOM 757 C CA . LYS A 1 100 ? -3.091 5.289 10.444 1.00 90.94 100 LYS A CA 1
ATOM 758 C C . LYS A 1 100 ? -4.329 4.407 10.363 1.00 90.94 100 LYS A C 1
ATOM 760 O O . LYS A 1 100 ? -5.366 4.838 9.859 1.00 90.94 100 LYS A O 1
ATOM 765 N N . LEU A 1 101 ? -4.210 3.185 10.860 1.00 91.44 101 LEU A N 1
ATOM 766 C CA . LEU A 1 101 ? -5.291 2.214 10.917 1.00 91.44 101 LEU A CA 1
ATOM 767 C C . LEU A 1 101 ? -6.003 2.276 12.268 1.00 91.44 101 LEU A C 1
ATOM 769 O O . LEU A 1 101 ? -5.407 2.634 13.282 1.00 91.44 101 LEU A O 1
ATOM 773 N N . VAL A 1 102 ? -7.278 1.889 12.277 1.00 91.56 102 VAL A N 1
ATOM 774 C CA . VAL A 1 102 ? -8.130 1.873 13.481 1.00 91.56 102 VAL A CA 1
ATOM 775 C C . VAL A 1 102 ? -7.619 0.933 14.575 1.00 91.56 102 VAL A C 1
ATOM 777 O O . VAL A 1 102 ? -7.922 1.131 15.747 1.00 91.56 102 VAL A O 1
ATOM 780 N N . ASP A 1 103 ? -6.815 -0.068 14.211 1.00 88.56 103 ASP A N 1
ATOM 781 C CA . ASP A 1 103 ? -6.158 -0.987 15.147 1.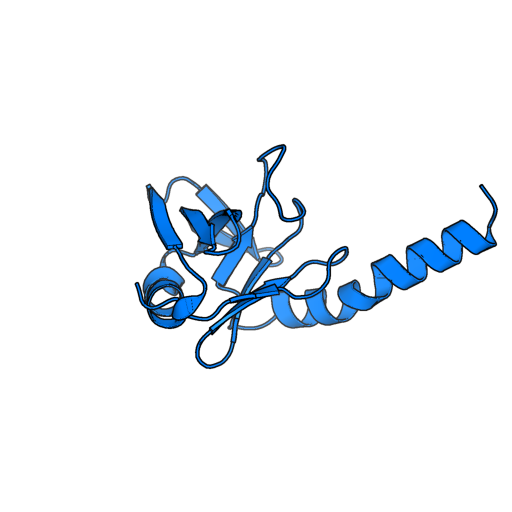00 88.56 103 ASP A CA 1
ATOM 782 C C . ASP A 1 103 ? -4.882 -0.404 15.788 1.00 88.56 103 ASP A C 1
ATOM 784 O O . ASP A 1 103 ? -4.204 -1.081 16.560 1.00 88.56 103 ASP A O 1
ATOM 788 N N . GLY A 1 104 ? -4.560 0.857 15.483 1.00 85.62 104 GLY A N 1
ATOM 789 C CA . GLY A 1 104 ? -3.420 1.588 16.021 1.00 85.62 104 GLY A CA 1
ATOM 790 C C . GLY A 1 104 ? -2.159 1.519 15.161 1.00 85.62 104 GLY A C 1
ATOM 791 O O . GLY A 1 104 ? -1.240 2.303 15.417 1.00 85.62 104 GLY A O 1
ATOM 792 N N . ARG A 1 105 ? -2.111 0.656 14.133 1.00 87.62 105 ARG A N 1
ATOM 793 C CA . ARG A 1 105 ? -0.947 0.548 13.244 1.00 87.62 105 ARG A CA 1
ATOM 794 C C . ARG A 1 105 ? -0.761 1.797 12.391 1.00 87.62 105 ARG A C 1
ATOM 796 O O . ARG A 1 105 ? -1.723 2.445 11.974 1.00 87.62 105 ARG A O 1
ATOM 803 N N . LYS A 1 106 ? 0.492 2.118 12.082 1.00 86.75 106 LYS A N 1
ATOM 804 C CA . LYS A 1 106 ? 0.890 3.242 11.233 1.00 86.75 106 LYS A CA 1
ATOM 805 C C . LYS A 1 106 ? 1.863 2.805 10.147 1.00 86.75 106 LYS A C 1
ATOM 807 O O . LYS A 1 106 ? 2.820 2.068 10.384 1.00 86.75 106 LYS A O 1
ATOM 812 N N . ALA A 1 107 ? 1.640 3.327 8.949 1.00 86.38 107 ALA A N 1
ATOM 813 C CA . ALA A 1 107 ? 2.500 3.130 7.795 1.00 86.38 107 ALA A CA 1
ATOM 814 C C . ALA A 1 107 ? 2.855 4.476 7.168 1.00 86.38 107 ALA A C 1
ATOM 816 O O . ALA A 1 107 ? 1.974 5.307 6.943 1.00 86.38 107 ALA A O 1
ATOM 817 N N . GLN A 1 108 ? 4.126 4.668 6.822 1.00 88.75 108 GLN A N 1
ATOM 818 C CA . GLN A 1 108 ? 4.473 5.657 5.814 1.00 88.75 108 GLN A CA 1
ATOM 819 C C . GLN A 1 108 ? 4.311 5.004 4.445 1.00 88.75 108 GLN A C 1
ATOM 821 O O . GLN A 1 108 ? 4.946 3.990 4.159 1.00 88.75 108 GLN A O 1
ATOM 826 N N . VAL A 1 109 ? 3.478 5.589 3.595 1.00 89.31 109 VAL A N 1
ATOM 827 C CA . VAL A 1 109 ? 3.221 5.098 2.243 1.00 89.31 109 VAL A CA 1
ATOM 828 C C . VAL A 1 109 ? 3.615 6.167 1.231 1.00 89.31 109 VAL A C 1
ATOM 830 O O . VAL A 1 109 ? 3.128 7.294 1.274 1.00 89.31 109 VAL A O 1
ATOM 833 N N . ASP A 1 110 ? 4.521 5.819 0.326 1.00 90.19 110 ASP A N 1
ATOM 834 C CA . ASP A 1 110 ? 4.908 6.663 -0.797 1.00 90.19 110 ASP A CA 1
ATOM 835 C C . ASP A 1 110 ? 4.086 6.223 -2.013 1.00 90.19 110 ASP A C 1
ATOM 837 O O . ASP A 1 110 ? 4.344 5.173 -2.605 1.00 90.19 110 ASP A O 1
ATOM 841 N N . ILE A 1 111 ? 3.069 7.008 -2.370 1.00 91.00 111 ILE A N 1
ATOM 842 C CA . ILE A 1 111 ? 2.104 6.679 -3.425 1.00 91.00 111 ILE A CA 1
ATOM 843 C C . ILE A 1 111 ? 2.458 7.425 -4.707 1.00 91.00 111 ILE A C 1
ATOM 845 O O . ILE A 1 111 ? 2.597 8.648 -4.710 1.00 91.00 111 ILE A O 1
ATOM 849 N N . ILE A 1 112 ? 2.567 6.699 -5.818 1.00 91.19 112 ILE A N 1
ATOM 850 C CA . ILE A 1 112 ? 2.834 7.256 -7.147 1.00 91.19 112 ILE A CA 1
ATOM 851 C C . ILE A 1 112 ? 1.767 8.304 -7.478 1.00 91.19 112 ILE A C 1
ATOM 853 O O . ILE A 1 112 ? 0.572 8.033 -7.374 1.00 91.19 112 ILE A O 1
ATOM 857 N N . GLY A 1 113 ? 2.184 9.495 -7.918 1.00 87.12 113 GLY A N 1
ATOM 858 C CA . GLY A 1 113 ? 1.285 10.647 -8.069 1.00 87.12 113 GLY A CA 1
ATOM 859 C C . GLY A 1 113 ? 0.038 10.359 -8.915 1.00 87.12 113 GLY A C 1
ATOM 860 O O . GLY A 1 113 ? -1.076 10.673 -8.503 1.00 87.12 113 GLY A O 1
ATOM 861 N N . GLY A 1 114 ? 0.201 9.666 -10.048 1.00 87.38 114 GLY A N 1
ATOM 862 C CA . GLY A 1 114 ? -0.911 9.269 -10.928 1.00 87.38 114 GLY A CA 1
ATOM 863 C C . GLY A 1 114 ? -1.849 8.193 -10.360 1.00 87.38 114 GLY A C 1
ATOM 864 O O . GLY A 1 114 ? -2.844 7.860 -10.994 1.00 87.38 114 GLY A O 1
ATOM 865 N N . LYS A 1 115 ? -1.544 7.632 -9.186 1.00 89.94 115 LYS A N 1
ATOM 866 C CA . LYS A 1 115 ? -2.322 6.587 -8.506 1.00 89.94 115 LYS A CA 1
ATOM 867 C C . LYS A 1 115 ? -3.002 7.082 -7.226 1.00 89.94 115 LYS A C 1
ATOM 869 O O . LYS A 1 115 ? -3.775 6.334 -6.636 1.00 89.94 115 LYS A O 1
ATOM 874 N N . MET A 1 116 ? -2.774 8.336 -6.827 1.00 90.56 116 MET A N 1
ATOM 875 C CA . MET A 1 116 ? -3.335 8.918 -5.603 1.00 90.56 116 MET A CA 1
ATOM 876 C C . MET A 1 116 ? -4.855 8.817 -5.531 1.00 90.56 116 MET A C 1
ATOM 878 O O . MET A 1 116 ? -5.374 8.350 -4.529 1.00 90.56 116 MET A O 1
ATOM 882 N N . THR A 1 117 ? -5.567 9.217 -6.586 1.00 90.88 117 THR A N 1
ATOM 883 C CA . THR A 1 117 ? -7.038 9.228 -6.585 1.00 90.88 117 THR A CA 1
ATOM 884 C C . THR A 1 117 ? -7.622 7.829 -6.417 1.00 90.88 117 THR A C 1
ATOM 886 O O . THR A 1 117 ? -8.563 7.642 -5.652 1.00 90.88 117 THR A O 1
ATOM 889 N N . ALA A 1 118 ? -7.0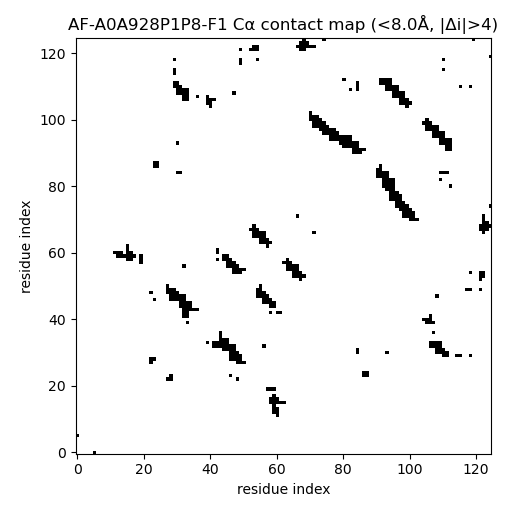54 6.833 -7.103 1.00 90.19 118 ALA A N 1
ATOM 890 C CA . ALA A 1 118 ? -7.472 5.441 -6.956 1.00 90.19 118 ALA A CA 1
ATOM 891 C C . ALA A 1 118 ? -7.205 4.934 -5.532 1.00 90.19 118 ALA A C 1
ATOM 893 O O . ALA A 1 118 ? -8.070 4.302 -4.931 1.00 90.19 118 ALA A O 1
ATOM 894 N N . PHE A 1 119 ? -6.036 5.267 -4.980 1.00 91.12 119 PHE A N 1
ATOM 895 C CA . PHE A 1 119 ? -5.665 4.902 -3.620 1.00 91.12 119 PHE A CA 1
ATOM 896 C C . PHE A 1 119 ? -6.612 5.505 -2.577 1.00 91.12 119 PHE A C 1
ATOM 898 O O . PHE A 1 119 ? -7.171 4.759 -1.779 1.00 91.12 119 PHE A O 1
ATOM 905 N N . THR A 1 120 ? -6.840 6.824 -2.599 1.00 91.69 120 THR A N 1
ATOM 906 C CA . THR A 1 120 ? -7.708 7.491 -1.613 1.00 91.69 120 THR A CA 1
ATOM 907 C C . THR A 1 120 ? -9.150 7.004 -1.725 1.00 91.69 120 THR A C 1
ATOM 909 O O . THR A 1 120 ? -9.764 6.687 -0.711 1.00 91.69 120 THR A O 1
ATOM 912 N N . THR A 1 121 ? -9.641 6.783 -2.950 1.00 91.12 121 THR A N 1
ATOM 913 C CA . THR A 1 121 ? -10.963 6.182 -3.190 1.00 91.12 121 THR A CA 1
ATOM 914 C C . THR A 1 121 ? -11.078 4.790 -2.560 1.00 91.12 121 THR A C 1
ATOM 916 O O . THR A 1 121 ? -12.064 4.504 -1.885 1.00 91.12 121 THR A O 1
ATOM 919 N N . ALA A 1 122 ? -10.065 3.932 -2.724 1.00 90.19 122 ALA A N 1
ATOM 920 C CA . ALA A 1 122 ? -10.061 2.573 -2.174 1.00 90.19 122 ALA A CA 1
ATOM 921 C C . ALA A 1 122 ? -10.031 2.539 -0.633 1.00 90.19 122 ALA A C 1
ATOM 923 O O . ALA A 1 122 ? -10.580 1.623 -0.020 1.00 90.19 122 ALA A O 1
ATOM 924 N N . ILE A 1 123 ? -9.434 3.549 0.007 1.00 90.75 123 ILE A N 1
ATOM 925 C CA . ILE A 1 123 ? -9.452 3.708 1.470 1.00 90.75 123 ILE A CA 1
ATOM 926 C C . ILE A 1 123 ? -10.581 4.620 1.979 1.00 90.75 123 ILE A C 1
ATOM 928 O O . ILE A 1 123 ? -10.622 4.923 3.170 1.00 90.75 123 ILE A O 1
ATOM 932 N N . GLY A 1 124 ? -11.493 5.060 1.106 1.00 86.50 124 GLY A N 1
ATOM 933 C CA . GLY A 1 124 ? -12.637 5.902 1.466 1.00 86.50 124 GLY A CA 1
ATOM 934 C C . GLY A 1 124 ? -12.269 7.301 1.971 1.00 86.50 124 GLY A C 1
ATOM 935 O O . GLY A 1 124 ? -12.885 7.780 2.924 1.00 86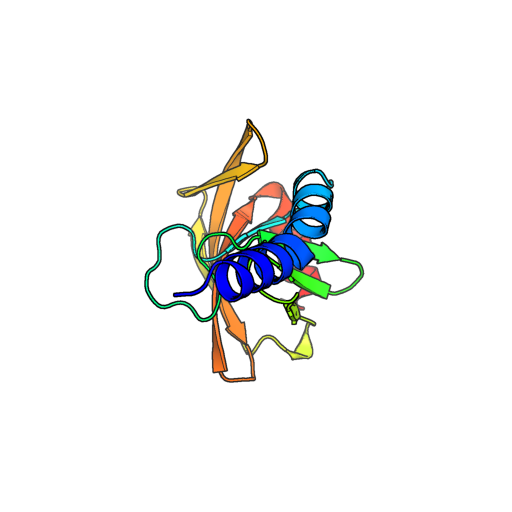.50 124 GLY A O 1
ATOM 936 N N . ARG A 1 125 ? -11.253 7.934 1.375 1.00 82.31 125 ARG A N 1
ATOM 937 C CA . ARG A 1 125 ? -10.737 9.265 1.733 1.00 82.31 125 ARG A CA 1
ATOM 938 C C . ARG A 1 125 ? -10.695 10.230 0.553 1.00 82.31 125 ARG A C 1
ATOM 940 O O . ARG A 1 125 ? -10.592 9.770 -0.608 1.00 82.31 125 ARG A O 1
#

pLDDT: mean 79.08, std 12.81, range [48.69, 92.5]